Protein AF-A0AAW1QRD1-F1 (afdb_monomer_lite)

Radius of gyration: 18.38 Å; chains: 1; bounding box: 58×39×43 Å

Sequence (151 aa):
MQTHKLQNWQTNGAIRAVATPVSKDLDMLGSCQTLPDDYDTAEPDVSEAPPYVVVSTPYTGESVARGVAARIDIKRGSLVEKAHCLLVPQQQYEQHARHTVFEHYLFHGKDGQMLLALGVGSLFNHSRQPNLDYRIDHSGLIIRRHRSHDA

Foldseek 3Di:
DDDDPPDDPPDDFAFAAAADADDDDDPDDDDDDDDDDPPPPPPPPPVDDAQKDKDFDDDPPDGTAIAIHGNDFAAFFDWRDKFAWDKADQVNCVVPVCVDPCVLQWDDDPPNIIIHTPDCSSRTGTDPDHQWDWDADNVRNMIIIGGHHGD

InterPro domains:
  IPR001214 SET domain [PF00856] (66-138)
  IPR046341 SET domain superfamily [G3DSA:2.170.270.10] (54-147)
  IPR046341 SET domain superfamily [SSF82199] (63-143)

Secondary structure (DSSP, 8-state):
----------S---B-----PPPP-----PPPPPPPTTS-------SS--SEEEEEEEETTEEEEEEEEESS---TT-EEEEEEEEEE-HHHHHHTGGGSGGGGTEEE-STT-EEEE-GGGG-PPB-SS-SEEEEEETTTTEEEEEE-S--

Organism: NCBI:txid41462

pLDDT: mean 73.24, std 24.93, range [28.22, 97.0]

Structure (mmCIF, N/CA/C/O backbone):
data_AF-A0AAW1QRD1-F1
#
_entry.id   AF-A0AAW1QRD1-F1
#
loop_
_atom_site.group_PDB
_atom_site.id
_atom_site.type_symbol
_atom_site.label_atom_id
_atom_site.label_alt_id
_atom_site.label_comp_id
_atom_site.label_asym_id
_atom_site.label_entity_id
_atom_site.label_seq_id
_atom_site.pdbx_PDB_ins_code
_atom_site.Cartn_x
_atom_site.Cartn_y
_atom_site.Cartn_z
_atom_site.occupancy
_atom_site.B_iso_or_equiv
_atom_site.auth_seq_id
_atom_site.auth_comp_id
_atom_site.auth_asym_id
_atom_site.auth_atom_id
_atom_site.pdbx_PDB_model_num
ATOM 1 N N . MET A 1 1 ? -32.113 23.458 2.304 1.00 35.16 1 MET A N 1
ATOM 2 C CA . MET A 1 1 ? -31.459 22.161 2.584 1.00 35.16 1 MET A CA 1
ATOM 3 C C . MET A 1 1 ? -30.892 21.634 1.276 1.00 35.16 1 MET A C 1
ATOM 5 O O . MET A 1 1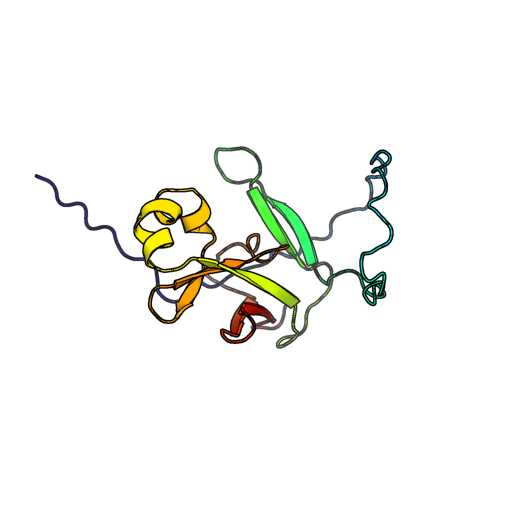 ? -31.649 21.123 0.465 1.00 35.16 1 MET A O 1
ATOM 9 N N . GLN A 1 2 ? -29.605 21.865 1.009 1.00 28.22 2 GLN A N 1
ATOM 10 C CA . GLN A 1 2 ? -28.943 21.349 -0.192 1.00 28.22 2 GLN A CA 1
ATOM 11 C C . GLN A 1 2 ? -28.273 20.019 0.156 1.00 28.22 2 GLN A C 1
ATOM 13 O O . GLN A 1 2 ? -27.357 19.962 0.971 1.00 28.22 2 GLN A O 1
ATOM 18 N N . THR A 1 3 ? -28.776 18.939 -0.431 1.00 33.03 3 THR A N 1
ATOM 19 C CA . THR A 1 3 ? -28.166 17.612 -0.372 1.00 33.03 3 THR A CA 1
ATOM 20 C C . THR A 1 3 ? -26.989 17.573 -1.342 1.00 33.03 3 THR A C 1
ATOM 22 O O . THR A 1 3 ? -27.188 17.469 -2.555 1.00 33.03 3 THR A O 1
ATOM 25 N N . HIS A 1 4 ? -25.764 17.652 -0.828 1.00 29.27 4 HIS A N 1
ATOM 26 C CA . HIS A 1 4 ? -24.579 17.351 -1.623 1.00 29.27 4 HIS A CA 1
ATOM 27 C C . HIS A 1 4 ? -24.465 15.833 -1.784 1.00 29.27 4 HIS A C 1
ATOM 29 O O . HIS A 1 4 ? -24.167 15.108 -0.837 1.00 29.27 4 HIS A O 1
ATOM 35 N N . LYS A 1 5 ? -24.739 15.349 -3.001 1.00 28.78 5 LYS A N 1
ATOM 36 C CA . LYS A 1 5 ? -24.400 13.989 -3.428 1.00 28.78 5 LYS A CA 1
ATOM 37 C C . LYS A 1 5 ? -22.876 13.850 -3.399 1.00 28.78 5 LYS A C 1
ATOM 39 O O . LYS A 1 5 ? -22.198 14.392 -4.267 1.00 28.78 5 LYS A O 1
ATOM 44 N N . LEU A 1 6 ? -22.350 13.128 -2.412 1.00 30.16 6 LEU A N 1
ATOM 45 C CA . LEU A 1 6 ? -20.982 12.624 -2.448 1.00 30.16 6 LEU A CA 1
ATOM 46 C C . LEU A 1 6 ? -20.937 11.510 -3.493 1.00 30.16 6 LEU A C 1
ATOM 48 O O . LEU A 1 6 ? -21.597 10.478 -3.376 1.00 30.16 6 LEU A O 1
ATOM 52 N N . GLN A 1 7 ? -20.228 11.782 -4.578 1.00 29.91 7 GLN A N 1
ATOM 53 C CA . GLN A 1 7 ? -20.057 10.861 -5.685 1.00 29.91 7 GLN A CA 1
ATOM 54 C C . GLN A 1 7 ? -19.005 9.827 -5.267 1.00 29.91 7 GLN A C 1
ATOM 56 O O . GLN A 1 7 ? -17.816 10.124 -5.227 1.00 29.91 7 GLN A O 1
ATOM 61 N N . ASN A 1 8 ? -19.459 8.626 -4.904 1.00 31.25 8 ASN A N 1
ATOM 62 C CA . ASN A 1 8 ? -18.612 7.476 -4.584 1.00 31.25 8 ASN A CA 1
ATOM 63 C C . ASN A 1 8 ? -17.656 7.178 -5.754 1.00 31.25 8 ASN A C 1
ATOM 65 O O . ASN A 1 8 ? -18.105 6.825 -6.842 1.00 31.25 8 ASN A O 1
ATOM 69 N N . TRP A 1 9 ? -16.345 7.312 -5.533 1.00 30.69 9 TRP A N 1
ATOM 70 C CA . TRP A 1 9 ? -15.288 7.014 -6.518 1.00 30.69 9 TRP A CA 1
ATOM 71 C C . TRP A 1 9 ? -14.588 5.665 -6.275 1.00 30.69 9 TRP A C 1
ATOM 73 O O . TRP A 1 9 ? -13.524 5.392 -6.826 1.00 30.69 9 TRP A O 1
ATOM 83 N N . GLN A 1 10 ? -15.181 4.781 -5.475 1.00 39.44 10 GLN A N 1
ATOM 84 C CA . GLN A 1 10 ? -14.627 3.456 -5.197 1.00 39.44 10 GLN A CA 1
ATOM 85 C C . GLN A 1 10 ? -15.096 2.421 -6.225 1.00 39.44 10 GLN A C 1
ATOM 87 O O . GLN A 1 10 ? -15.871 1.524 -5.917 1.00 39.44 10 GLN A O 1
ATOM 92 N N . THR A 1 11 ? -14.591 2.525 -7.452 1.00 38.81 11 THR A N 1
ATOM 93 C CA . THR A 1 11 ? -14.526 1.382 -8.373 1.00 38.81 11 THR A CA 1
ATOM 94 C C . THR A 1 11 ? -13.205 1.441 -9.136 1.00 38.81 11 THR A C 1
ATOM 96 O O . THR A 1 11 ? -12.979 2.368 -9.908 1.00 38.81 11 THR A O 1
ATOM 99 N N . ASN A 1 12 ? -12.345 0.443 -8.906 1.00 41.91 12 ASN A N 1
ATOM 100 C CA . ASN A 1 12 ? -11.093 0.166 -9.626 1.00 41.91 12 ASN A CA 1
ATOM 101 C C . ASN A 1 12 ? -10.041 1.295 -9.602 1.00 41.91 12 ASN A C 1
ATOM 103 O O . ASN A 1 12 ? -9.678 1.872 -10.625 1.00 41.91 12 ASN A O 1
ATOM 107 N N . GLY A 1 13 ? -9.506 1.577 -8.410 1.00 33.38 13 GLY A N 1
ATOM 108 C CA . GLY A 1 13 ? -8.405 2.521 -8.195 1.00 33.38 13 GLY A CA 1
ATOM 109 C C . GLY A 1 13 ? -7.052 1.981 -8.664 1.00 33.38 13 GLY A C 1
ATOM 110 O O . GLY A 1 13 ? -6.258 1.477 -7.877 1.00 33.38 13 GLY A O 1
ATOM 111 N N . ALA A 1 14 ? -6.807 2.109 -9.957 1.00 39.47 14 ALA A N 1
ATOM 112 C CA . ALA A 1 14 ? -5.519 2.023 -10.622 1.00 39.47 14 ALA A CA 1
ATOM 113 C C . ALA A 1 14 ? -4.381 2.823 -9.913 1.00 39.47 14 ALA A C 1
ATOM 115 O O . ALA A 1 14 ? -4.576 3.969 -9.510 1.00 39.47 14 ALA A O 1
ATOM 116 N N . ILE A 1 15 ? -3.180 2.237 -9.768 1.00 43.31 15 ILE A N 1
ATOM 117 C CA . ILE A 1 15 ? -1.974 2.801 -9.124 1.00 43.31 15 ILE A CA 1
ATOM 118 C C . ILE A 1 15 ? -0.819 2.974 -10.140 1.00 43.31 15 ILE A C 1
ATOM 120 O O . ILE A 1 15 ? -0.550 2.062 -10.926 1.00 43.31 15 ILE A O 1
ATOM 124 N N . ARG A 1 16 ? -0.094 4.109 -10.116 1.00 33.28 16 ARG A N 1
ATOM 125 C CA . ARG A 1 16 ? 1.081 4.382 -10.980 1.00 33.28 16 ARG A CA 1
ATOM 126 C C . ARG A 1 16 ? 2.331 4.709 -10.160 1.00 33.28 16 ARG A C 1
ATOM 128 O O . ARG A 1 16 ? 2.320 5.638 -9.361 1.00 33.28 16 ARG A O 1
ATOM 135 N N . ALA A 1 17 ? 3.429 4.012 -10.444 1.00 37.94 17 ALA A N 1
ATOM 136 C CA . ALA A 1 17 ? 4.787 4.399 -10.051 1.00 37.94 17 ALA A CA 1
ATOM 137 C C . ALA A 1 17 ? 5.483 5.117 -11.227 1.00 37.94 17 ALA A C 1
ATOM 139 O O . ALA A 1 17 ? 5.443 4.620 -12.354 1.00 37.94 17 ALA A O 1
ATOM 140 N N . VAL A 1 18 ? 6.092 6.286 -11.009 1.00 37.28 18 VAL A N 1
ATOM 141 C CA . VAL A 1 18 ? 6.812 7.049 -12.054 1.00 37.28 18 VAL A CA 1
ATOM 142 C C . VAL A 1 18 ? 8.300 6.736 -11.941 1.00 37.28 18 VAL A C 1
ATOM 144 O O . VAL A 1 18 ? 8.884 7.015 -10.908 1.00 37.28 18 VAL A O 1
ATOM 147 N N . ALA A 1 19 ? 8.915 6.145 -12.966 1.00 30.08 19 ALA A N 1
ATOM 148 C CA . ALA A 1 19 ? 10.350 5.860 -12.977 1.00 30.08 19 ALA A CA 1
ATOM 149 C C . ALA A 1 19 ? 11.136 7.113 -13.395 1.00 30.08 19 ALA A C 1
ATOM 151 O O . ALA A 1 19 ? 11.013 7.570 -14.529 1.00 30.08 19 ALA A O 1
ATOM 152 N N . THR A 1 20 ? 11.940 7.667 -12.491 1.00 33.25 20 THR A N 1
ATOM 153 C CA . THR A 1 20 ? 12.993 8.637 -12.825 1.00 33.25 20 THR A CA 1
ATOM 154 C C . THR A 1 20 ? 14.254 8.279 -12.039 1.00 33.25 20 THR A C 1
ATOM 156 O O . THR A 1 20 ? 14.142 8.024 -10.837 1.00 33.25 20 THR A O 1
ATOM 159 N N . PRO A 1 21 ? 15.442 8.256 -12.667 1.00 32.62 21 PRO A N 1
ATOM 160 C CA . PRO A 1 21 ? 16.686 7.933 -11.979 1.00 32.62 21 PRO A CA 1
ATOM 161 C C . PRO A 1 21 ? 17.069 9.071 -11.025 1.00 32.62 21 PRO A C 1
ATOM 163 O O . PRO A 1 21 ? 17.158 10.226 -11.434 1.00 32.62 21 PRO A O 1
ATOM 166 N N . VAL A 1 22 ? 17.289 8.749 -9.750 1.00 37.56 22 VAL A N 1
ATOM 167 C CA . VAL A 1 22 ? 17.785 9.703 -8.747 1.00 37.56 22 VAL A CA 1
ATOM 168 C C . VAL A 1 22 ? 19.305 9.560 -8.654 1.00 37.56 22 VAL A C 1
ATOM 170 O O . VAL A 1 22 ? 19.817 8.459 -8.436 1.00 37.56 22 VAL A O 1
ATOM 173 N N . SER A 1 23 ? 20.019 10.667 -8.871 1.00 33.00 23 SER A N 1
ATOM 174 C CA . SER A 1 23 ? 21.476 10.779 -8.762 1.00 33.00 23 SER A CA 1
ATOM 175 C C . SER A 1 23 ? 21.946 10.558 -7.323 1.00 33.00 23 SER A C 1
ATOM 177 O O . SER A 1 23 ? 21.310 11.017 -6.377 1.00 33.00 23 SER A O 1
ATOM 179 N N . LYS A 1 24 ? 23.066 9.843 -7.183 1.00 38.16 24 LYS A N 1
ATOM 180 C CA . LYS A 1 24 ? 23.746 9.548 -5.918 1.00 38.16 24 LYS A CA 1
ATOM 181 C C . LYS A 1 24 ? 24.283 10.839 -5.311 1.00 38.16 24 LYS A C 1
ATOM 183 O O . LYS A 1 24 ? 25.032 11.501 -6.006 1.00 38.16 24 LYS A O 1
ATOM 188 N N . ASP A 1 25 ? 23.886 11.140 -4.079 1.00 39.38 25 ASP A N 1
ATOM 189 C CA . ASP A 1 25 ? 24.667 11.834 -3.044 1.00 39.38 25 ASP A CA 1
ATOM 190 C C . ASP A 1 25 ? 23.766 11.965 -1.809 1.00 39.38 25 ASP A C 1
ATOM 192 O O . ASP A 1 25 ? 22.753 12.652 -1.897 1.00 39.38 25 ASP A O 1
ATOM 196 N N . LEU A 1 26 ? 24.079 11.268 -0.705 1.00 40.66 26 LEU A N 1
ATOM 197 C CA . LEU A 1 26 ? 23.594 11.541 0.664 1.00 40.66 26 LEU A CA 1
ATOM 198 C C . LEU A 1 26 ? 24.219 10.530 1.651 1.00 40.66 26 LEU A C 1
ATOM 200 O O . LEU A 1 26 ? 23.583 9.562 2.061 1.00 40.66 26 LEU A O 1
ATOM 204 N N . ASP A 1 27 ? 25.467 10.779 2.048 1.00 38.12 27 ASP A N 1
ATOM 205 C CA . ASP A 1 27 ? 26.022 10.265 3.305 1.00 38.12 27 ASP A CA 1
ATOM 206 C C . ASP A 1 27 ? 25.753 11.317 4.381 1.00 38.12 27 ASP A C 1
ATOM 208 O O . ASP A 1 27 ? 26.281 12.415 4.261 1.00 38.12 27 ASP A O 1
ATOM 212 N N . MET A 1 28 ? 24.915 11.016 5.379 1.00 41.59 28 MET A N 1
ATOM 213 C CA . MET A 1 28 ? 24.910 11.630 6.723 1.00 41.59 28 MET A CA 1
ATOM 214 C C . MET A 1 28 ? 23.715 11.087 7.533 1.00 41.59 28 MET A C 1
ATOM 216 O O . MET A 1 28 ? 22.657 11.715 7.582 1.00 41.59 28 MET A O 1
ATOM 220 N N . LEU A 1 29 ? 23.865 9.946 8.214 1.00 38.41 29 LEU A N 1
ATOM 221 C CA . LEU A 1 29 ? 22.970 9.565 9.316 1.00 38.41 29 LEU A CA 1
ATOM 222 C C . LEU A 1 29 ? 23.788 9.056 10.508 1.00 38.41 29 LEU A C 1
ATOM 224 O O . LEU A 1 29 ? 24.616 8.159 10.379 1.00 38.41 29 LEU A O 1
ATOM 228 N N . GLY A 1 30 ? 23.565 9.702 11.655 1.00 34.03 30 GLY A N 1
ATOM 229 C CA . GLY A 1 30 ? 24.2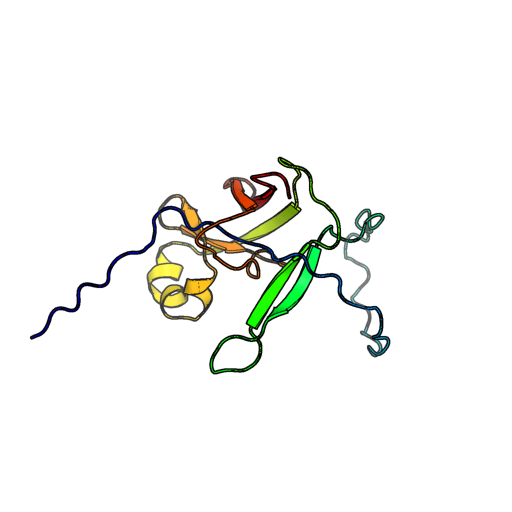07 9.426 12.935 1.00 34.03 30 GLY A CA 1
ATOM 230 C C . GLY A 1 30 ? 23.788 8.094 13.559 1.00 34.03 30 GLY A C 1
ATOM 231 O O . GLY A 1 30 ? 22.784 7.487 13.192 1.00 34.03 30 GLY A O 1
ATOM 232 N N . SER A 1 31 ? 24.600 7.652 14.518 1.00 41.28 31 SER A N 1
ATOM 233 C CA . SER A 1 31 ? 24.556 6.342 15.167 1.00 41.28 31 SER A CA 1
ATOM 234 C C . SER A 1 31 ? 23.217 6.045 15.854 1.00 41.28 31 SER A C 1
ATOM 236 O O . SER A 1 31 ? 22.850 6.711 16.824 1.00 41.28 31 SER A O 1
ATOM 238 N N . CYS A 1 32 ? 22.525 5.008 15.381 1.00 32.09 32 CYS A N 1
ATOM 239 C CA . CYS A 1 32 ? 21.359 4.414 16.030 1.00 32.09 32 CYS A CA 1
ATOM 240 C C . CYS A 1 32 ? 21.815 3.433 17.128 1.00 32.09 32 CYS A C 1
ATOM 242 O O . CYS A 1 32 ? 22.732 2.643 16.910 1.00 32.09 32 CYS A O 1
ATOM 244 N N . GLN A 1 33 ? 21.212 3.514 18.315 1.00 41.94 33 GLN A N 1
ATOM 245 C CA . GLN A 1 33 ? 21.507 2.636 19.453 1.00 41.94 33 GLN A CA 1
ATOM 246 C C . GLN A 1 33 ? 20.969 1.215 19.211 1.00 41.94 33 GLN A C 1
ATOM 248 O O . GLN A 1 33 ? 19.891 1.040 18.646 1.00 41.94 33 GLN A O 1
ATOM 253 N N . THR A 1 34 ? 21.728 0.209 19.647 1.00 41.22 34 THR A N 1
ATOM 254 C CA . THR A 1 34 ? 21.472 -1.222 19.423 1.00 41.22 34 THR A CA 1
ATOM 255 C C . THR A 1 34 ? 20.329 -1.754 20.295 1.00 41.22 34 THR A C 1
ATOM 257 O O . THR A 1 34 ? 20.298 -1.509 21.501 1.00 41.22 34 THR A O 1
ATOM 260 N N . LEU A 1 35 ? 19.399 -2.487 19.678 1.00 46.16 35 LEU A N 1
ATOM 261 C CA . LEU A 1 35 ? 18.293 -3.194 20.336 1.00 46.16 35 LEU A CA 1
ATOM 262 C C . LEU A 1 35 ? 18.789 -4.540 20.943 1.00 46.16 35 LEU A C 1
ATOM 264 O O . LEU A 1 35 ? 19.798 -5.052 20.466 1.00 46.16 35 LEU A O 1
ATOM 268 N N . PRO A 1 36 ? 18.132 -5.101 21.983 1.00 41.38 36 PRO A N 1
ATOM 269 C CA . PRO A 1 36 ? 18.580 -6.302 22.718 1.00 41.38 36 PRO A CA 1
ATOM 270 C C . PRO A 1 36 ? 18.640 -7.612 21.901 1.00 41.38 36 PRO A C 1
ATOM 272 O O . PRO A 1 36 ? 17.843 -7.833 21.007 1.00 41.38 36 PRO A O 1
ATOM 275 N N . ASP A 1 37 ? 19.543 -8.524 22.261 1.00 48.12 37 ASP A N 1
ATOM 276 C CA . ASP A 1 37 ? 19.997 -9.675 21.449 1.00 48.12 37 ASP A CA 1
ATOM 277 C C . ASP A 1 37 ? 18.991 -10.832 21.199 1.00 48.12 37 ASP A C 1
ATOM 279 O O . ASP A 1 37 ? 19.375 -11.864 20.654 1.00 48.12 37 ASP A O 1
ATOM 283 N N . ASP A 1 38 ? 17.710 -10.689 21.560 1.00 44.06 38 ASP A N 1
ATOM 284 C CA . ASP A 1 38 ? 16.707 -11.777 21.514 1.00 44.06 38 ASP A CA 1
ATOM 285 C C . ASP A 1 38 ? 15.780 -11.742 20.279 1.00 44.06 38 ASP A C 1
ATOM 287 O O . ASP A 1 38 ? 14.804 -12.493 20.191 1.00 44.06 38 ASP A O 1
ATOM 291 N N . TYR A 1 39 ? 16.055 -10.874 19.303 1.00 43.34 39 TYR A N 1
ATOM 292 C CA . TYR A 1 39 ? 15.385 -10.932 18.003 1.00 43.34 39 TYR A CA 1
ATOM 293 C C . TYR A 1 39 ? 16.063 -11.994 17.142 1.00 43.34 39 TYR A C 1
ATOM 295 O O . TYR A 1 39 ? 17.285 -12.034 17.073 1.00 43.34 39 TYR A O 1
ATOM 303 N N . ASP A 1 40 ? 15.275 -12.831 16.468 1.00 44.22 40 ASP A N 1
ATOM 304 C CA . ASP A 1 40 ? 15.760 -13.734 15.423 1.00 44.22 40 ASP A CA 1
ATOM 305 C C . ASP A 1 40 ? 16.587 -12.929 14.403 1.00 44.22 40 ASP A C 1
ATOM 307 O O . ASP A 1 40 ? 16.045 -12.171 13.598 1.00 44.22 40 ASP A O 1
ATOM 311 N N . THR A 1 41 ? 17.915 -13.040 14.499 1.00 46.75 41 THR A N 1
ATOM 312 C CA . THR A 1 41 ? 18.909 -12.350 13.666 1.00 46.75 41 THR A CA 1
ATOM 313 C C . THR A 1 41 ? 19.126 -13.070 12.344 1.00 46.75 41 THR A C 1
ATOM 315 O O . THR A 1 41 ? 20.192 -12.947 11.739 1.00 46.75 41 THR A O 1
ATOM 318 N N . ALA A 1 42 ? 18.133 -13.827 11.868 1.00 46.56 42 ALA A N 1
ATOM 319 C CA . ALA A 1 42 ? 18.072 -14.196 10.468 1.00 46.56 42 ALA A CA 1
ATOM 320 C C . ALA A 1 42 ? 18.051 -12.900 9.645 1.00 46.56 42 ALA A C 1
ATOM 322 O O . ALA A 1 42 ? 16.996 -12.320 9.383 1.00 46.56 42 ALA A O 1
ATOM 323 N N . GLU A 1 43 ? 19.250 -12.432 9.289 1.00 47.25 43 GLU A N 1
ATOM 324 C CA . GLU A 1 43 ? 19.480 -11.382 8.315 1.00 47.25 43 GLU A CA 1
ATOM 325 C C . GLU A 1 43 ? 18.581 -11.733 7.129 1.00 47.25 43 GLU A C 1
ATOM 327 O O . GLU A 1 43 ? 18.721 -12.832 6.569 1.00 47.25 43 GLU A O 1
ATOM 332 N N . PRO A 1 44 ? 17.596 -10.885 6.776 1.00 49.72 44 PRO A N 1
ATOM 333 C CA . PRO A 1 44 ? 16.847 -11.125 5.557 1.00 49.72 44 PRO A CA 1
ATOM 334 C C . PRO A 1 44 ? 17.876 -11.262 4.435 1.00 49.72 44 PRO A C 1
ATOM 336 O O . PRO A 1 44 ? 18.905 -10.604 4.473 1.00 49.72 44 PRO A O 1
ATOM 339 N N . ASP A 1 45 ? 17.649 -12.131 3.459 1.00 47.28 45 ASP A N 1
ATOM 340 C CA . ASP A 1 45 ? 18.518 -12.244 2.286 1.00 47.28 45 ASP A CA 1
ATOM 341 C C . ASP A 1 45 ? 18.573 -10.877 1.562 1.00 47.28 45 ASP A C 1
ATOM 343 O O . ASP A 1 45 ? 17.716 -10.554 0.739 1.00 47.28 45 ASP A O 1
ATOM 347 N N . VAL A 1 46 ? 19.513 -10.005 1.960 1.00 49.16 46 VAL A N 1
ATOM 348 C CA . VAL A 1 46 ? 19.585 -8.581 1.573 1.00 49.16 46 VAL A CA 1
ATOM 349 C C . VAL A 1 46 ? 20.266 -8.391 0.213 1.00 49.16 46 VAL A C 1
ATOM 351 O O . VAL A 1 46 ? 20.702 -7.286 -0.114 1.00 49.16 46 VAL A O 1
ATOM 354 N N . SER A 1 47 ? 20.417 -9.450 -0.587 1.00 52.12 47 SER A N 1
ATOM 355 C CA . SER A 1 47 ? 21.318 -9.418 -1.743 1.00 52.12 47 SER A CA 1
ATOM 356 C C . SER A 1 47 ? 20.875 -8.464 -2.858 1.00 52.12 47 SER A C 1
ATOM 358 O O . SER A 1 47 ? 21.712 -8.055 -3.664 1.00 52.12 47 SER A O 1
ATOM 360 N N . GLU A 1 48 ? 19.603 -8.074 -2.935 1.00 67.31 48 GLU A N 1
ATOM 361 C CA . GLU A 1 48 ? 19.134 -7.155 -3.971 1.00 67.31 48 GLU A CA 1
ATOM 362 C C . GLU A 1 48 ? 18.288 -6.035 -3.368 1.00 67.31 48 GLU A C 1
ATOM 364 O O . GLU A 1 48 ? 17.218 -6.248 -2.799 1.00 67.31 48 GLU A O 1
ATOM 369 N N . ALA A 1 49 ? 18.780 -4.802 -3.501 1.00 74.25 49 ALA A N 1
ATOM 370 C CA . ALA A 1 49 ? 18.005 -3.623 -3.152 1.00 74.25 49 ALA A CA 1
ATOM 371 C C . ALA A 1 49 ? 16.673 -3.630 -3.932 1.00 74.25 49 ALA A C 1
ATOM 373 O O . ALA A 1 49 ? 16.662 -4.024 -5.103 1.00 74.25 49 ALA A O 1
ATOM 374 N N . PRO A 1 50 ? 15.562 -3.157 -3.338 1.00 84.38 50 PRO A N 1
ATOM 375 C CA . PRO A 1 50 ? 14.253 -3.242 -3.972 1.00 84.38 50 PRO A CA 1
ATOM 376 C C . PRO A 1 50 ? 14.258 -2.569 -5.355 1.00 84.38 50 PRO A C 1
ATOM 378 O O . PRO A 1 50 ? 14.970 -1.572 -5.558 1.00 84.38 50 PRO A O 1
ATOM 381 N N . PRO A 1 51 ? 13.426 -3.046 -6.305 1.00 88.38 51 PRO A N 1
ATOM 382 C CA . PRO A 1 51 ? 13.384 -2.532 -7.677 1.00 88.38 51 PRO A CA 1
ATOM 383 C C . PRO A 1 51 ? 12.787 -1.117 -7.767 1.00 88.38 51 PRO A C 1
ATOM 385 O O . PRO A 1 51 ? 12.537 -0.602 -8.858 1.00 88.38 51 PRO A O 1
ATOM 388 N N . TYR A 1 52 ? 12.541 -0.475 -6.626 1.00 91.25 52 TYR A N 1
ATOM 389 C CA . TYR A 1 52 ? 11.935 0.833 -6.493 1.00 91.25 52 TYR A CA 1
ATOM 390 C C . TYR A 1 52 ? 12.654 1.689 -5.439 1.00 91.25 52 TYR A C 1
ATOM 392 O O . TYR A 1 52 ? 13.437 1.204 -4.625 1.00 91.25 52 TYR A O 1
ATOM 400 N N . VAL A 1 53 ? 12.377 2.989 -5.461 1.00 92.88 53 VAL A N 1
ATOM 401 C CA . VAL A 1 53 ? 12.834 3.990 -4.494 1.00 92.88 53 VAL A CA 1
ATOM 402 C C . VAL A 1 53 ? 11.653 4.868 -4.090 1.00 92.88 53 VAL A C 1
ATOM 404 O O . VAL A 1 53 ? 10.759 5.130 -4.899 1.00 92.88 53 VAL A O 1
ATOM 407 N N . VAL A 1 54 ? 11.630 5.313 -2.835 1.00 90.75 54 VAL A N 1
ATOM 408 C CA . VAL A 1 54 ? 10.654 6.303 -2.370 1.00 90.75 54 VAL A CA 1
ATOM 409 C C . VAL A 1 54 ? 11.142 7.687 -2.777 1.00 90.75 54 VAL A C 1
ATOM 411 O O . VAL A 1 54 ? 12.265 8.073 -2.463 1.00 90.75 54 VAL A O 1
ATOM 414 N N . VAL A 1 55 ? 10.295 8.427 -3.481 1.00 89.19 55 VAL A N 1
ATOM 415 C CA . VAL A 1 55 ? 10.595 9.764 -3.989 1.00 89.19 55 VAL A CA 1
ATOM 416 C C . VAL A 1 55 ? 9.666 10.799 -3.384 1.00 89.19 55 VAL A C 1
ATOM 418 O O . VAL A 1 55 ? 8.516 10.529 -3.043 1.00 89.19 55 VAL A O 1
ATOM 421 N N . SER A 1 56 ? 10.184 12.010 -3.302 1.00 86.00 56 SER A N 1
ATOM 422 C CA . SER A 1 56 ? 9.455 13.218 -2.960 1.00 86.00 56 SER A CA 1
ATOM 423 C C . SER A 1 56 ? 8.891 13.838 -4.240 1.00 86.00 56 SER A C 1
ATOM 425 O O . SER A 1 56 ? 9.649 14.223 -5.127 1.00 86.00 56 SER A O 1
ATOM 427 N N . THR A 1 57 ? 7.570 13.917 -4.369 1.00 70.00 57 THR A N 1
ATOM 428 C CA . THR A 1 57 ? 6.874 14.491 -5.526 1.00 70.00 57 THR A CA 1
ATOM 429 C C . THR A 1 57 ? 6.265 15.847 -5.162 1.00 70.00 57 THR A C 1
ATOM 431 O O . THR A 1 57 ? 5.513 15.918 -4.186 1.00 70.00 57 THR A O 1
ATOM 434 N N . PRO A 1 58 ? 6.519 16.926 -5.921 1.00 64.94 58 PRO A N 1
ATOM 435 C CA . PRO A 1 58 ? 5.838 18.195 -5.694 1.00 64.94 58 PRO A CA 1
ATOM 436 C C . PRO A 1 58 ? 4.337 18.026 -5.966 1.00 64.94 58 PRO A C 1
ATOM 438 O O . PRO A 1 58 ? 3.939 17.623 -7.059 1.00 64.94 58 PRO A O 1
ATOM 441 N N . TYR A 1 59 ? 3.505 18.309 -4.963 1.00 59.62 59 TYR A N 1
ATOM 442 C CA . TYR A 1 59 ? 2.051 18.342 -5.097 1.00 59.62 59 TYR A CA 1
ATOM 443 C C . TYR A 1 59 ? 1.603 19.803 -5.132 1.00 59.62 59 TYR A C 1
ATOM 445 O O . TYR A 1 59 ? 2.157 20.645 -4.427 1.00 59.62 59 TYR A O 1
ATOM 453 N N . THR A 1 60 ? 0.647 20.138 -5.994 1.00 52.97 60 THR A N 1
ATOM 454 C CA . THR A 1 60 ? 0.217 21.526 -6.196 1.00 52.97 60 THR A CA 1
ATOM 455 C C . THR A 1 60 ? -0.411 22.085 -4.915 1.00 52.97 60 THR A C 1
ATOM 457 O O . THR A 1 60 ? -1.550 21.745 -4.606 1.00 52.97 60 THR A O 1
ATOM 460 N N . GLY A 1 61 ? 0.318 22.945 -4.194 1.00 59.50 61 GLY A N 1
ATOM 461 C CA . GLY A 1 61 ? -0.213 23.779 -3.107 1.00 59.50 61 GLY A CA 1
ATOM 462 C C . GLY A 1 61 ? 0.345 23.549 -1.695 1.00 59.50 61 GLY A C 1
ATOM 463 O O . GLY A 1 61 ? 0.189 24.447 -0.879 1.00 59.50 61 GLY A O 1
ATOM 464 N N . GLU A 1 62 ? 1.034 22.440 -1.398 1.00 54.31 62 GLU A N 1
ATOM 465 C CA . GLU A 1 62 ? 1.675 22.185 -0.088 1.00 54.31 62 GLU A CA 1
ATOM 466 C C . GLU A 1 62 ? 2.974 21.363 -0.217 1.00 54.31 62 GLU A C 1
ATOM 468 O O . GLU A 1 62 ? 3.304 20.842 -1.286 1.00 54.31 62 GLU A O 1
ATOM 473 N N . SER A 1 63 ? 3.729 21.277 0.887 1.00 61.50 63 SER A N 1
ATOM 474 C CA . SER A 1 63 ? 4.995 20.553 1.033 1.00 61.50 63 SER A CA 1
ATOM 475 C C . SER A 1 63 ? 4.915 19.122 0.496 1.00 61.50 63 SER A C 1
ATOM 477 O O . SER A 1 63 ? 4.207 18.295 1.052 1.00 61.50 63 SER A O 1
ATOM 479 N N . VAL A 1 64 ? 5.673 18.856 -0.569 1.00 66.00 64 VAL A N 1
ATOM 480 C CA . VAL A 1 64 ? 6.242 17.559 -0.974 1.00 66.00 64 VAL A CA 1
ATOM 481 C C . VAL A 1 64 ? 5.431 16.312 -0.562 1.00 66.00 64 VAL A C 1
ATOM 483 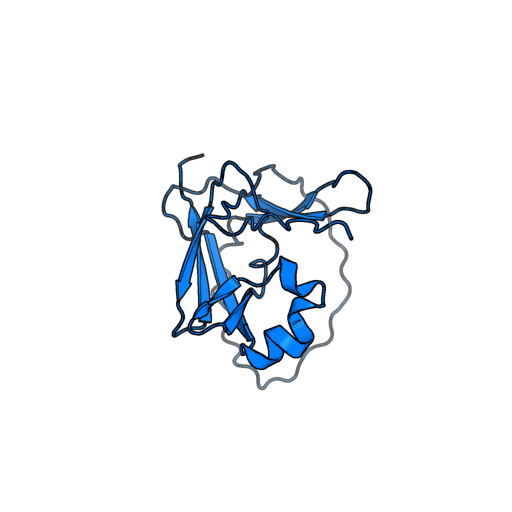O O . VAL A 1 64 ? 5.556 15.800 0.550 1.00 66.00 64 VAL A O 1
ATOM 486 N N . ALA A 1 65 ? 4.658 15.753 -1.496 1.00 76.94 65 ALA A N 1
ATOM 487 C CA . ALA A 1 65 ? 4.059 14.428 -1.341 1.00 76.94 65 ALA A CA 1
ATOM 488 C C . ALA A 1 65 ? 5.117 13.324 -1.511 1.00 76.94 65 ALA A C 1
ATOM 490 O O . ALA A 1 65 ? 6.198 13.559 -2.045 1.00 76.94 65 ALA A O 1
ATOM 491 N N . ARG A 1 66 ? 4.812 12.102 -1.073 1.00 86.88 66 ARG A N 1
ATOM 492 C CA . ARG A 1 66 ? 5.680 10.933 -1.279 1.00 86.88 66 ARG A CA 1
ATOM 493 C C . ARG A 1 66 ? 5.107 10.045 -2.376 1.00 86.88 66 ARG A C 1
ATOM 495 O O . ARG A 1 66 ? 3.900 10.007 -2.588 1.00 86.88 66 ARG A O 1
ATOM 502 N N . GLY A 1 67 ? 5.980 9.340 -3.075 1.00 89.50 67 GLY A N 1
ATOM 503 C CA . GLY A 1 67 ? 5.619 8.389 -4.113 1.00 89.50 67 GLY A CA 1
ATOM 504 C C . GLY A 1 67 ? 6.659 7.288 -4.233 1.00 89.50 67 GLY A C 1
ATOM 505 O O . GLY A 1 67 ? 7.712 7.337 -3.602 1.00 89.50 67 GLY A O 1
ATOM 506 N N . VAL A 1 68 ? 6.370 6.298 -5.068 1.00 91.88 68 VAL A N 1
ATOM 507 C CA . VAL A 1 68 ? 7.298 5.207 -5.375 1.00 91.88 68 VAL A CA 1
ATOM 508 C C . VAL A 1 68 ? 7.671 5.274 -6.852 1.00 91.88 68 VAL A C 1
ATOM 510 O O . VAL A 1 68 ? 6.800 5.404 -7.717 1.00 91.88 68 VAL A O 1
ATOM 513 N N . ALA A 1 69 ? 8.969 5.192 -7.130 1.00 90.50 69 ALA A N 1
ATOM 514 C CA . ALA A 1 69 ? 9.556 5.222 -8.462 1.00 90.50 69 ALA A CA 1
ATOM 515 C C . ALA A 1 69 ? 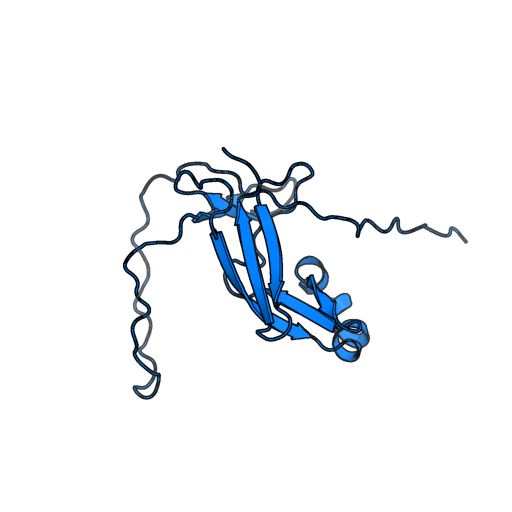10.327 3.931 -8.731 1.00 90.50 69 ALA A C 1
ATOM 517 O O . ALA A 1 69 ? 11.024 3.448 -7.845 1.00 90.50 69 ALA A O 1
ATOM 518 N N . ALA A 1 70 ? 10.234 3.367 -9.937 1.00 91.62 70 ALA A N 1
ATOM 519 C CA . ALA A 1 70 ? 11.062 2.216 -10.297 1.00 91.62 70 ALA A CA 1
ATOM 520 C C . ALA A 1 70 ? 12.526 2.652 -10.488 1.00 91.62 70 ALA A C 1
ATOM 522 O O . ALA A 1 70 ? 12.789 3.715 -11.053 1.00 91.62 70 ALA A O 1
ATOM 523 N N . ARG A 1 71 ? 13.466 1.832 -10.009 1.00 90.62 71 ARG A N 1
ATOM 524 C CA . ARG A 1 71 ? 14.918 2.034 -10.175 1.00 90.62 71 ARG A CA 1
ATOM 525 C C . ARG A 1 71 ? 15.482 1.293 -11.381 1.00 90.62 71 ARG A C 1
ATOM 527 O O . ARG A 1 71 ? 16.533 1.665 -11.887 1.00 90.62 71 ARG A O 1
ATOM 534 N N . ILE A 1 72 ? 14.796 0.230 -11.781 1.00 89.06 72 ILE A N 1
ATOM 535 C CA . ILE A 1 72 ? 15.150 -0.657 -12.883 1.00 89.06 72 ILE A CA 1
ATOM 536 C C . ILE A 1 72 ? 13.906 -0.925 -13.725 1.00 89.06 72 ILE A C 1
ATOM 538 O O . ILE A 1 72 ? 12.781 -0.689 -13.272 1.00 89.06 72 ILE A O 1
ATOM 542 N N . ASP A 1 73 ? 14.105 -1.470 -14.920 1.00 90.12 73 ASP A N 1
ATOM 543 C CA . ASP A 1 73 ? 13.001 -1.968 -15.730 1.00 90.12 73 ASP A CA 1
ATOM 544 C C . ASP A 1 73 ? 12.365 -3.190 -15.065 1.00 90.12 73 ASP A C 1
ATOM 546 O O . ASP A 1 73 ? 13.021 -4.187 -14.758 1.00 90.12 73 ASP A O 1
ATOM 550 N N . ILE A 1 74 ? 11.054 -3.107 -14.843 1.00 90.19 74 ILE A N 1
ATOM 551 C CA . ILE A 1 74 ? 10.263 -4.164 -14.219 1.00 90.19 74 ILE A CA 1
ATOM 552 C C . ILE A 1 74 ? 9.405 -4.801 -15.305 1.00 90.19 74 ILE A C 1
ATOM 554 O O . ILE A 1 74 ? 8.517 -4.152 -15.860 1.00 90.19 74 ILE A O 1
ATOM 558 N N . LYS A 1 75 ? 9.654 -6.082 -15.585 1.00 91.19 75 LYS A N 1
ATOM 559 C CA . LYS A 1 75 ? 8.891 -6.856 -16.571 1.00 91.19 75 LYS A CA 1
ATOM 560 C C . LYS A 1 75 ? 7.441 -7.023 -16.130 1.00 91.19 75 LYS A C 1
ATOM 562 O O . LYS A 1 75 ? 7.151 -7.141 -14.934 1.00 91.19 75 LYS A O 1
ATOM 567 N N . ARG A 1 76 ? 6.516 -7.087 -17.090 1.00 92.81 76 ARG A N 1
ATOM 568 C CA . ARG A 1 76 ? 5.119 -7.425 -16.806 1.00 92.81 76 ARG A CA 1
ATOM 569 C C . ARG A 1 76 ? 5.010 -8.733 -16.014 1.00 92.81 76 ARG A C 1
ATOM 571 O O . ARG A 1 76 ? 5.668 -9.724 -16.315 1.00 92.81 76 ARG A O 1
ATOM 578 N N . GLY A 1 77 ? 4.145 -8.735 -15.004 1.00 91.25 77 GLY A N 1
ATOM 579 C CA . GLY A 1 77 ? 3.901 -9.876 -14.124 1.00 91.25 77 GLY A CA 1
ATOM 580 C C . GLY A 1 77 ? 4.883 -10.015 -12.958 1.00 91.25 77 GLY A C 1
ATOM 581 O O . GLY A 1 77 ? 4.579 -10.764 -12.031 1.00 91.25 77 GLY A O 1
ATOM 582 N N . SER A 1 78 ? 6.005 -9.287 -12.943 1.00 92.62 78 SER A N 1
ATOM 583 C CA . S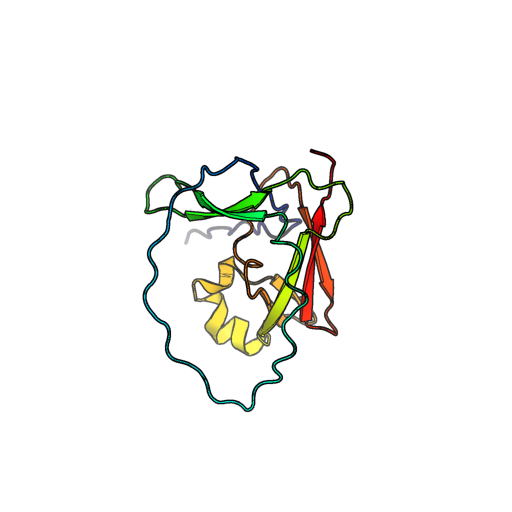ER A 1 78 ? 6.952 -9.320 -11.823 1.00 92.62 78 SER A CA 1
ATOM 584 C C . SER A 1 78 ? 6.312 -8.811 -10.530 1.00 92.62 78 SER A C 1
ATOM 586 O O . SER A 1 78 ? 5.599 -7.802 -10.535 1.00 92.62 78 SER A O 1
ATOM 588 N N . LEU A 1 79 ? 6.589 -9.503 -9.420 1.00 93.06 79 LEU A N 1
ATOM 589 C CA . LEU A 1 79 ? 6.266 -9.034 -8.075 1.00 93.06 79 LEU A CA 1
ATOM 590 C C . LEU A 1 79 ? 7.163 -7.838 -7.749 1.00 93.06 79 LEU A C 1
ATOM 592 O O . LEU A 1 79 ? 8.384 -7.943 -7.800 1.00 93.06 79 LEU A O 1
ATOM 596 N N . VAL A 1 80 ? 6.544 -6.707 -7.431 1.00 91.88 80 VAL A N 1
ATOM 597 C CA . VAL A 1 80 ? 7.240 -5.455 -7.118 1.00 91.88 80 VAL A CA 1
ATOM 598 C C . VAL A 1 80 ? 7.371 -5.269 -5.620 1.00 91.88 80 VAL A C 1
ATOM 600 O O . VAL A 1 80 ? 8.424 -4.861 -5.154 1.00 91.88 80 VAL A O 1
ATOM 603 N N . GLU A 1 81 ? 6.301 -5.550 -4.876 1.00 94.00 81 GLU A N 1
ATOM 604 C CA . GLU A 1 81 ? 6.259 -5.316 -3.436 1.00 94.00 81 GLU A CA 1
ATOM 605 C C . GLU A 1 81 ? 5.305 -6.288 -2.744 1.00 94.00 81 GLU A C 1
ATOM 607 O O . GLU A 1 81 ? 4.225 -6.603 -3.264 1.00 94.00 81 GLU A O 1
ATOM 612 N N . LYS A 1 82 ? 5.681 -6.706 -1.532 1.00 95.56 82 LYS A N 1
ATOM 613 C CA . LYS A 1 82 ? 4.844 -7.490 -0.621 1.00 95.56 82 LYS A CA 1
ATOM 614 C C . LYS A 1 82 ? 4.687 -6.733 0.700 1.00 95.56 82 LYS A C 1
ATOM 616 O O . LYS A 1 82 ? 5.563 -6.785 1.555 1.00 95.56 82 LYS A O 1
ATOM 621 N N . ALA A 1 83 ? 3.542 -6.081 0.884 1.00 95.69 83 ALA A N 1
ATOM 622 C CA . ALA A 1 83 ? 3.243 -5.329 2.098 1.00 95.69 83 ALA A CA 1
ATOM 623 C C . ALA A 1 83 ? 2.401 -6.170 3.065 1.00 95.69 83 ALA A C 1
ATOM 625 O O . ALA A 1 83 ? 1.297 -6.599 2.718 1.00 95.69 83 ALA A O 1
ATOM 626 N N . HIS A 1 84 ? 2.901 -6.381 4.281 1.00 97.00 84 HIS A N 1
ATOM 627 C CA . HIS A 1 84 ? 2.080 -6.881 5.385 1.00 97.00 84 HIS A CA 1
ATOM 628 C C . HIS A 1 84 ? 1.102 -5.793 5.825 1.00 97.00 84 HIS A C 1
ATOM 630 O O . HIS A 1 84 ? 1.402 -4.604 5.709 1.00 97.00 84 HIS A O 1
ATOM 636 N N . CYS A 1 85 ? -0.072 -6.194 6.295 1.00 96.62 85 CYS A N 1
ATOM 637 C CA .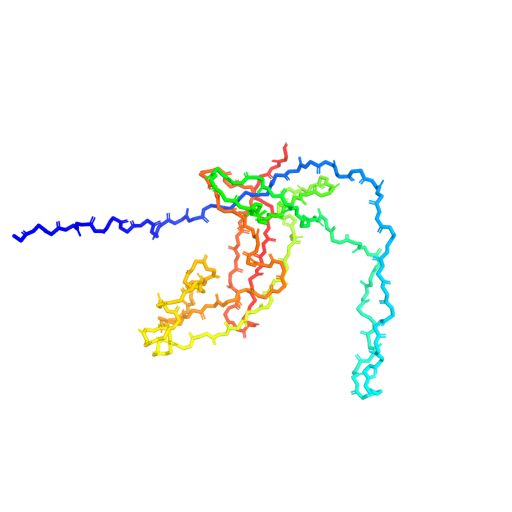 CYS A 1 85 ? -1.146 -5.271 6.624 1.00 96.62 85 CYS A CA 1
ATOM 638 C C . CYS A 1 85 ? -1.554 -5.378 8.086 1.00 96.62 85 CYS A C 1
ATOM 640 O O . CYS A 1 85 ? -1.654 -6.473 8.638 1.00 96.62 85 CYS A O 1
ATOM 642 N N . LEU A 1 86 ? -1.876 -4.231 8.677 1.00 96.50 86 LEU A N 1
ATOM 643 C CA . LEU A 1 86 ? -2.618 -4.182 9.927 1.00 96.50 86 LEU A CA 1
ATOM 644 C C . LEU A 1 86 ? -4.114 -4.289 9.611 1.00 96.50 86 LEU A C 1
ATOM 646 O O . LEU A 1 86 ? -4.641 -3.494 8.829 1.00 96.50 86 LEU A O 1
ATOM 650 N N . LEU A 1 87 ? -4.791 -5.267 10.211 1.00 96.44 87 LEU A N 1
ATOM 651 C CA . LEU A 1 87 ? -6.238 -5.420 10.097 1.00 96.44 87 LEU A CA 1
ATOM 652 C C . LEU A 1 87 ? -6.945 -4.434 11.028 1.00 96.44 87 LEU A C 1
ATOM 654 O O . LEU A 1 87 ? -6.693 -4.422 12.231 1.00 96.44 87 LEU A O 1
ATOM 658 N N . VAL A 1 88 ? -7.868 -3.656 10.475 1.00 96.12 88 VAL A N 1
ATOM 659 C CA . VAL A 1 88 ? -8.766 -2.774 11.219 1.00 96.12 88 VAL A CA 1
ATOM 660 C C . VAL A 1 88 ? -10.169 -3.386 11.171 1.00 96.12 88 VAL A C 1
ATOM 662 O O . VAL A 1 88 ? -10.788 -3.415 10.103 1.00 96.12 88 VAL A O 1
ATOM 665 N N . PRO A 1 89 ? -10.691 -3.899 12.299 1.00 96.25 89 PRO A N 1
ATOM 666 C CA . PRO A 1 89 ? -12.052 -4.414 12.376 1.00 96.25 89 PRO A CA 1
ATOM 667 C C . PRO A 1 89 ? -13.087 -3.356 11.978 1.00 96.25 89 PRO A C 1
ATOM 669 O O . PRO A 1 89 ? -12.912 -2.177 12.289 1.00 96.25 89 PRO A O 1
ATOM 672 N N . GLN A 1 90 ? -14.199 -3.784 11.371 1.00 96.44 90 GLN A N 1
ATOM 673 C CA . GLN A 1 90 ? -15.267 -2.895 10.889 1.00 96.44 90 GLN A CA 1
ATOM 674 C C . GLN A 1 90 ? -15.711 -1.871 11.945 1.00 96.44 90 GLN A C 1
ATOM 676 O O . GLN A 1 90 ? -15.776 -0.678 11.669 1.00 96.44 90 GLN A O 1
ATOM 681 N N . GLN A 1 91 ? -15.952 -2.317 13.181 1.00 96.75 91 GLN A N 1
ATOM 682 C CA . GLN A 1 91 ? -16.392 -1.430 14.258 1.00 96.75 91 GLN A CA 1
ATOM 683 C C . GLN A 1 91 ? -15.366 -0.324 14.558 1.00 96.75 91 GLN A C 1
ATOM 685 O O . GLN A 1 91 ? -15.735 0.837 14.706 1.00 96.75 91 GLN A O 1
ATOM 690 N N . GLN A 1 92 ? -14.072 -0.661 14.608 1.00 95.62 92 GLN A N 1
ATOM 691 C CA . GLN A 1 92 ? -13.008 0.321 14.850 1.00 95.62 92 GLN A CA 1
ATOM 692 C C . GLN A 1 92 ? -12.838 1.270 13.663 1.00 95.62 92 GLN A C 1
ATOM 694 O O . GLN A 1 92 ? -12.564 2.459 13.844 1.00 95.62 92 GLN A O 1
ATOM 699 N N . TYR A 1 93 ? -13.027 0.756 12.450 1.00 95.88 93 TYR A N 1
ATOM 700 C CA . TYR A 1 93 ? -13.023 1.567 11.247 1.00 95.88 93 TYR A CA 1
ATOM 701 C C . TYR A 1 93 ? -14.143 2.614 11.272 1.00 95.88 93 TYR A C 1
ATOM 703 O O . TYR A 1 93 ? -13.873 3.810 11.145 1.00 95.88 93 TYR A O 1
ATOM 711 N N . GLU A 1 94 ? -15.380 2.178 11.511 1.00 94.88 94 GLU A N 1
ATOM 712 C CA . GLU A 1 94 ? -16.567 3.036 11.515 1.00 94.88 94 GLU A CA 1
ATOM 713 C C . GLU A 1 94 ? -16.563 4.061 12.652 1.00 94.88 94 GLU A C 1
ATOM 715 O O . GLU A 1 94 ? -17.004 5.195 12.465 1.00 94.88 94 GLU A O 1
ATOM 720 N N . GLN A 1 95 ? -16.077 3.680 13.832 1.00 96.12 95 GLN A N 1
ATOM 721 C CA . GLN A 1 95 ? -16.085 4.559 15.001 1.00 96.12 95 GLN A CA 1
ATOM 722 C C . GLN A 1 95 ? -14.895 5.524 15.028 1.00 96.12 95 GLN A C 1
ATOM 724 O O . GLN A 1 95 ? -15.010 6.611 15.597 1.00 96.12 95 GLN A O 1
ATOM 729 N N . HIS A 1 96 ? -13.760 5.148 14.426 1.00 95.12 96 HIS A N 1
ATOM 730 C CA . HIS A 1 96 ? -12.506 5.882 14.595 1.00 95.12 96 HIS A CA 1
ATOM 731 C C . HIS A 1 96 ? -11.758 6.110 13.283 1.00 95.12 96 HIS A C 1
ATOM 733 O O . HIS A 1 96 ? -11.609 7.258 12.864 1.00 95.12 96 HIS A O 1
ATOM 739 N N . ALA A 1 97 ? -11.276 5.048 12.628 1.00 92.88 97 ALA A N 1
ATOM 740 C CA . ALA A 1 97 ? -10.252 5.191 11.589 1.00 92.88 97 ALA A CA 1
ATOM 741 C C . ALA A 1 97 ? -10.727 6.014 10.380 1.00 92.88 97 ALA A C 1
ATOM 743 O O . ALA A 1 97 ? -9.952 6.830 9.873 1.00 92.88 97 ALA A O 1
ATOM 744 N N . ARG A 1 98 ? -12.007 5.892 9.994 1.00 94.06 98 ARG A N 1
ATOM 745 C CA . ARG A 1 98 ? -12.588 6.652 8.872 1.00 94.06 98 ARG A CA 1
ATOM 746 C C . ARG A 1 98 ? -12.607 8.168 9.068 1.00 94.06 98 ARG A C 1
ATOM 748 O O . ARG A 1 98 ? -12.776 8.925 8.119 1.00 94.06 98 ARG A O 1
ATOM 755 N N . HIS A 1 99 ? -12.485 8.621 10.315 1.00 94.44 99 HIS A N 1
ATOM 756 C CA . HIS A 1 99 ? -12.485 10.037 10.683 1.00 94.44 99 HIS A CA 1
ATOM 757 C C . HIS A 1 99 ? -11.066 10.619 10.762 1.00 94.44 99 HIS A C 1
ATOM 759 O O . HIS A 1 99 ? -10.884 11.752 11.203 1.00 94.44 99 HIS A O 1
ATOM 765 N N . THR A 1 100 ? -10.057 9.849 10.350 1.00 94.88 100 THR A N 1
ATOM 766 C CA . THR A 1 100 ? -8.639 10.223 10.392 1.00 94.88 100 THR A CA 1
ATOM 767 C C . THR A 1 100 ? -8.018 10.175 9.000 1.00 94.88 100 THR A C 1
ATOM 769 O O . THR A 1 100 ? -8.597 9.635 8.059 1.00 94.88 100 THR A O 1
ATOM 772 N N . VAL A 1 101 ? -6.784 10.668 8.877 1.00 91.75 101 VAL A N 1
ATOM 773 C CA . VAL A 1 101 ? -6.007 10.596 7.628 1.00 91.75 101 VAL A CA 1
ATOM 774 C C . VAL A 1 101 ? -5.759 9.165 7.136 1.00 91.75 101 VAL A C 1
ATOM 776 O O . VAL A 1 101 ? -5.432 8.982 5.965 1.00 91.75 101 VAL A O 1
ATOM 779 N N . PHE A 1 102 ? -5.924 8.147 7.992 1.00 91.44 102 PHE A N 1
ATOM 780 C CA . PHE A 1 102 ? -5.768 6.747 7.597 1.00 91.44 102 PHE A CA 1
ATOM 781 C C . PHE A 1 102 ? -6.783 6.303 6.548 1.00 91.44 102 PHE A C 1
ATOM 783 O O . PHE A 1 102 ? -6.447 5.432 5.753 1.00 91.44 102 PHE A O 1
ATOM 790 N N . GLU A 1 103 ? -7.961 6.929 6.476 1.00 91.75 103 GLU A N 1
ATOM 791 C CA . GLU A 1 103 ? -8.982 6.637 5.458 1.00 91.75 103 GLU A CA 1
ATOM 792 C C . GLU A 1 103 ? -8.405 6.619 4.033 1.00 91.75 103 GLU A C 1
ATOM 794 O O . GLU A 1 103 ? -8.787 5.796 3.207 1.00 91.75 103 GLU A O 1
ATOM 799 N N . HIS A 1 104 ? -7.423 7.481 3.753 1.00 89.94 104 HIS A N 1
ATOM 800 C CA . HIS A 1 104 ? -6.796 7.593 2.435 1.00 89.94 104 HIS A CA 1
ATOM 801 C C . HIS A 1 104 ? -5.788 6.480 2.107 1.00 89.94 104 HIS A C 1
ATOM 803 O O . HIS A 1 104 ? -5.330 6.397 0.970 1.00 89.94 104 HIS A O 1
ATOM 809 N N . TYR A 1 105 ? -5.438 5.638 3.080 1.00 92.44 105 TYR A N 1
ATOM 810 C CA . TYR A 1 105 ? -4.425 4.583 2.957 1.00 92.44 105 TYR A CA 1
ATOM 811 C C . TYR A 1 105 ? -4.975 3.179 3.237 1.00 92.44 105 TYR A C 1
ATOM 813 O O . TYR A 1 105 ? -4.246 2.190 3.129 1.00 92.44 105 TYR A O 1
ATOM 821 N N . LEU A 1 106 ? -6.251 3.080 3.614 1.00 95.06 106 LEU A N 1
ATOM 822 C CA . LEU A 1 106 ? -6.899 1.819 3.936 1.00 95.06 106 LEU A CA 1
ATOM 823 C C . LEU A 1 106 ? -7.416 1.114 2.675 1.00 95.06 106 LEU A C 1
ATOM 825 O O . LEU A 1 106 ? -8.025 1.713 1.791 1.00 95.06 106 LEU A O 1
ATOM 829 N N . PHE A 1 107 ? -7.207 -0.198 2.628 1.00 93.94 107 PHE A N 1
ATOM 830 C CA . PHE A 1 107 ? -7.719 -1.097 1.599 1.00 93.94 107 PHE A CA 1
ATOM 831 C C . PHE A 1 107 ? -8.916 -1.870 2.140 1.00 93.94 107 PHE A C 1
ATOM 833 O O . PHE A 1 107 ? -8.923 -2.282 3.298 1.00 93.94 107 PHE A O 1
ATOM 840 N N . HIS A 1 108 ? -9.908 -2.116 1.288 1.00 93.50 108 HIS A N 1
ATOM 841 C CA . HIS A 1 108 ? -11.063 -2.933 1.653 1.00 93.50 108 HIS A CA 1
ATOM 842 C C . HIS A 1 108 ? -10.654 -4.394 1.858 1.00 93.50 108 HIS A C 1
ATOM 844 O O . HIS A 1 108 ? -10.085 -5.032 0.969 1.00 93.50 108 HIS A O 1
ATOM 850 N N . GLY A 1 109 ? -10.925 -4.903 3.056 1.00 90.81 109 GLY A N 1
ATOM 851 C CA . GLY A 1 109 ? -10.786 -6.302 3.432 1.00 90.81 109 GLY A CA 1
ATOM 852 C C . GLY A 1 109 ? -12.073 -7.095 3.185 1.00 90.81 109 GLY A C 1
ATOM 853 O O . GLY A 1 109 ? -12.901 -6.737 2.349 1.00 90.81 109 GLY A O 1
ATOM 854 N N . LYS A 1 110 ? -12.232 -8.206 3.912 1.00 90.94 110 LYS A N 1
ATOM 855 C CA . LYS A 1 110 ? -13.481 -8.986 3.936 1.00 90.94 110 LYS A CA 1
ATOM 856 C C . LYS A 1 110 ? -14.393 -8.471 5.046 1.00 90.94 110 LYS A C 1
ATOM 858 O O . LYS A 1 110 ? -13.906 -7.893 6.010 1.00 90.94 110 LYS A O 1
ATOM 863 N N . ASP A 1 111 ? -15.699 -8.687 4.908 1.00 90.69 111 ASP A N 1
ATOM 864 C CA . ASP A 1 111 ? -16.682 -8.464 5.979 1.00 90.69 111 ASP A CA 1
ATOM 865 C C . ASP A 1 111 ? -16.623 -7.055 6.606 1.00 90.69 111 ASP A C 1
ATOM 867 O O . ASP A 1 111 ? -16.673 -6.891 7.821 1.00 90.69 111 ASP A O 1
ATOM 871 N N . GLY A 1 112 ? -16.444 -6.023 5.771 1.00 89.62 112 GLY A N 1
ATOM 872 C CA . GLY A 1 112 ? -16.374 -4.622 6.213 1.00 89.62 112 GLY A CA 1
ATOM 873 C C . GLY A 1 112 ? -15.094 -4.245 6.970 1.00 89.62 112 GLY A C 1
ATOM 874 O O . GLY A 1 112 ? -14.977 -3.121 7.456 1.00 89.62 112 GLY A O 1
ATOM 875 N N . GLN A 1 113 ? -14.133 -5.163 7.085 1.00 93.81 113 GLN A N 1
ATOM 876 C CA . GLN A 1 113 ? -12.817 -4.881 7.649 1.00 93.81 113 GLN A CA 1
ATOM 877 C C . GLN A 1 113 ? -11.975 -4.067 6.669 1.00 93.81 113 GLN A C 1
ATOM 879 O O . GLN A 1 113 ? -12.127 -4.182 5.453 1.00 93.81 113 GLN A O 1
ATOM 884 N N . MET A 1 114 ? -11.022 -3.312 7.205 1.00 96.12 114 MET A N 1
ATOM 885 C CA . MET A 1 114 ? -10.059 -2.547 6.420 1.00 96.12 114 MET A CA 1
ATOM 886 C C . MET A 1 114 ? -8.632 -3.018 6.696 1.00 96.12 114 MET A C 1
ATOM 888 O O . MET A 1 114 ? -8.344 -3.625 7.725 1.00 96.12 114 MET A O 1
ATOM 892 N N . LEU A 1 115 ? -7.726 -2.742 5.766 1.00 96.62 115 LEU A N 1
ATOM 893 C CA . LEU A 1 115 ? -6.326 -3.149 5.823 1.00 96.62 115 LEU A CA 1
ATOM 894 C C . LEU A 1 115 ? -5.429 -1.932 5.628 1.00 96.62 115 LEU A C 1
ATOM 896 O O . LEU A 1 115 ? -5.530 -1.251 4.611 1.00 96.62 115 LEU A O 1
ATOM 900 N N . LEU A 1 116 ? -4.520 -1.681 6.565 1.00 96.50 116 LEU A N 1
ATOM 901 C CA . LEU A 1 116 ? -3.484 -0.661 6.412 1.00 96.50 116 LEU A CA 1
ATOM 902 C C . LEU A 1 116 ? -2.188 -1.319 5.941 1.00 96.50 116 LEU A C 1
ATOM 904 O O . LEU A 1 116 ? -1.603 -2.111 6.678 1.00 96.50 116 LEU A O 1
ATOM 908 N N . ALA A 1 117 ? -1.730 -0.985 4.735 1.00 96.06 117 ALA A N 1
ATOM 909 C CA . ALA A 1 117 ? -0.497 -1.538 4.187 1.00 96.06 117 ALA A CA 1
ATOM 910 C C . ALA A 1 117 ? 0.735 -0.926 4.874 1.00 96.06 117 ALA A C 1
ATOM 912 O O . ALA A 1 117 ? 0.949 0.288 4.824 1.00 96.06 117 ALA A O 1
ATOM 913 N N . LEU A 1 118 ? 1.565 -1.768 5.483 1.00 94.44 118 LEU A N 1
ATOM 914 C CA . LEU A 1 118 ? 2.813 -1.362 6.125 1.00 94.44 118 LEU A CA 1
ATOM 915 C C . LEU A 1 118 ? 3.953 -1.230 5.099 1.00 94.44 118 LEU A C 1
ATOM 917 O O . LEU A 1 118 ? 3.787 -1.500 3.904 1.00 94.44 118 LEU A O 1
ATOM 921 N N . GLY A 1 119 ? 5.123 -0.796 5.572 1.00 91.25 119 GLY A N 1
ATOM 922 C CA . GLY A 1 119 ? 6.286 -0.547 4.721 1.00 91.25 119 GLY A CA 1
ATOM 923 C C . GLY A 1 119 ? 6.011 0.562 3.704 1.00 91.25 119 GLY A C 1
ATOM 924 O O . GLY A 1 119 ? 5.371 1.566 4.020 1.00 91.25 119 GLY A O 1
ATOM 925 N N . VAL A 1 120 ? 6.452 0.375 2.458 1.00 92.44 120 VAL A N 1
ATOM 926 C CA . VAL A 1 120 ? 6.164 1.327 1.368 1.00 92.44 120 VAL A CA 1
ATOM 927 C C . VAL A 1 120 ? 4.787 1.108 0.736 1.00 92.44 120 VAL A C 1
ATOM 929 O O . VAL A 1 120 ? 4.386 1.851 -0.160 1.00 92.44 120 VAL A O 1
ATOM 932 N N . GLY A 1 121 ? 4.035 0.102 1.195 1.00 91.62 121 GLY A N 1
ATOM 933 C CA . GLY A 1 121 ? 2.765 -0.302 0.603 1.00 91.62 121 GLY A CA 1
ATOM 934 C C . GLY A 1 121 ? 1.704 0.801 0.569 1.00 91.62 121 GLY A C 1
ATOM 935 O O . GLY A 1 121 ? 0.865 0.791 -0.326 1.00 91.62 121 GLY A O 1
ATOM 936 N N . SER A 1 122 ? 1.758 1.766 1.485 1.00 92.88 122 SER A N 1
ATOM 937 C CA . SER A 1 122 ? 0.841 2.916 1.522 1.00 92.88 122 SER A CA 1
ATOM 938 C C . SER A 1 122 ? 1.331 4.132 0.719 1.00 92.88 122 SER A C 1
ATOM 940 O O . SER A 1 122 ? 0.610 5.113 0.599 1.00 92.88 122 SER A O 1
ATOM 942 N N . LEU A 1 123 ? 2.541 4.095 0.146 1.00 92.06 123 LEU A N 1
ATOM 943 C CA . LEU A 1 123 ? 3.139 5.228 -0.582 1.00 92.06 123 LEU A CA 1
ATOM 944 C C . LEU A 1 123 ? 2.942 5.157 -2.103 1.00 92.06 123 LEU A C 1
ATOM 946 O O . LEU A 1 123 ? 3.410 6.025 -2.840 1.00 92.06 123 LEU A O 1
ATOM 950 N N . PHE A 1 124 ? 2.288 4.109 -2.600 1.00 90.94 124 PHE A N 1
ATOM 951 C CA . PHE A 1 124 ? 2.016 3.974 -4.023 1.00 90.94 124 PHE A CA 1
ATOM 952 C C . PHE A 1 124 ? 0.855 4.879 -4.445 1.00 90.94 124 PHE A C 1
ATOM 954 O O . PHE A 1 124 ? -0.287 4.667 -4.047 1.00 90.94 124 PHE A O 1
ATOM 961 N N . ASN A 1 125 ? 1.148 5.847 -5.310 1.00 89.25 125 ASN A N 1
ATOM 962 C CA . ASN A 1 125 ? 0.176 6.845 -5.741 1.00 89.25 125 ASN A CA 1
ATOM 963 C C . ASN A 1 125 ? -0.866 6.289 -6.722 1.00 89.25 125 ASN A C 1
ATOM 965 O O . ASN A 1 125 ? -0.565 5.498 -7.622 1.00 89.25 125 ASN A O 1
ATOM 969 N N . HIS A 1 126 ? -2.101 6.771 -6.592 1.00 85.06 126 HIS A N 1
ATOM 970 C CA . HIS A 1 126 ? -3.192 6.453 -7.510 1.00 85.06 126 HIS A CA 1
ATOM 971 C C . HIS A 1 126 ? -3.054 7.199 -8.844 1.00 85.06 126 HIS A C 1
ATOM 973 O O . HIS A 1 126 ? -2.579 8.334 -8.905 1.00 85.06 126 HIS A O 1
ATOM 979 N N . SER A 1 127 ? -3.493 6.573 -9.935 1.00 85.25 127 SER A N 1
ATOM 980 C CA . SER A 1 127 ? -3.491 7.177 -11.268 1.00 85.25 127 SER A CA 1
ATOM 981 C C . SER A 1 127 ? -4.612 6.630 -12.133 1.00 85.25 127 SER A C 1
ATOM 983 O O . SER A 1 127 ? -5.002 5.481 -12.001 1.00 85.25 127 SER A O 1
ATOM 985 N N . ARG A 1 128 ? -5.088 7.430 -13.091 1.00 82.69 128 ARG A N 1
ATOM 986 C CA . ARG A 1 128 ? -6.082 6.980 -14.080 1.00 82.69 128 ARG A CA 1
ATOM 987 C C . ARG A 1 128 ? -5.530 5.932 -15.054 1.00 82.69 128 ARG A C 1
ATOM 989 O O . ARG A 1 128 ? -6.308 5.230 -15.684 1.00 82.69 128 ARG A O 1
ATOM 996 N N . GLN A 1 129 ? -4.207 5.848 -15.189 1.00 86.50 129 GLN A N 1
ATOM 997 C CA . GLN A 1 129 ? -3.512 4.870 -16.027 1.00 86.50 129 GLN A CA 1
ATOM 998 C C . GLN A 1 129 ? -2.482 4.137 -15.156 1.00 86.50 129 GLN A C 1
ATOM 1000 O O . GLN A 1 129 ? -1.365 4.637 -14.980 1.00 86.50 129 GLN A O 1
ATOM 1005 N N . PRO A 1 130 ? -2.866 3.008 -14.535 1.00 89.88 130 PRO A N 1
ATOM 1006 C CA . PRO A 1 130 ? -1.989 2.277 -13.639 1.00 89.88 130 PRO A CA 1
ATOM 1007 C C . PRO A 1 130 ? -0.913 1.518 -14.394 1.00 89.88 130 PRO A C 1
ATOM 1009 O O . PRO A 1 130 ? -1.141 1.034 -15.499 1.00 89.88 130 PRO A O 1
ATOM 1012 N N . ASN A 1 131 ? 0.218 1.300 -13.735 1.00 91.62 131 ASN A N 1
ATOM 1013 C CA . ASN A 1 131 ? 1.224 0.339 -14.187 1.00 91.62 131 ASN A CA 1
ATOM 1014 C C . ASN A 1 131 ? 1.463 -0.803 -13.189 1.00 91.62 131 ASN A C 1
ATOM 1016 O O . ASN A 1 131 ? 2.219 -1.729 -13.489 1.00 91.62 131 ASN A O 1
ATOM 1020 N N . LEU A 1 132 ? 0.801 -0.757 -12.029 1.00 93.00 132 LEU A N 1
ATOM 1021 C CA . LEU A 1 132 ? 0.798 -1.818 -11.034 1.00 93.00 132 LEU A CA 1
ATOM 1022 C C . LEU A 1 132 ? -0.632 -2.274 -10.752 1.00 93.00 132 LEU A C 1
ATOM 1024 O O . LEU A 1 132 ? -1.526 -1.446 -10.567 1.00 93.00 132 LEU A O 1
ATOM 1028 N N . ASP A 1 133 ? -0.797 -3.584 -10.626 1.00 93.12 133 ASP A N 1
ATOM 1029 C CA . ASP A 1 133 ? -1.981 -4.212 -10.047 1.00 93.12 133 ASP A CA 1
ATOM 1030 C C . ASP A 1 133 ? -1.651 -4.701 -8.636 1.00 93.12 133 ASP A C 1
ATOM 1032 O O . ASP A 1 133 ? -0.493 -4.986 -8.319 1.00 93.12 133 ASP A O 1
ATOM 1036 N N . TYR A 1 134 ? -2.662 -4.852 -7.782 1.00 93.94 134 TYR A N 1
ATOM 1037 C CA . TYR A 1 134 ? -2.489 -5.434 -6.453 1.00 93.94 134 TYR A CA 1
ATOM 1038 C C . TYR A 1 134 ? -3.446 -6.601 -6.216 1.00 93.94 134 TYR A C 1
ATOM 1040 O O . TYR A 1 134 ? -4.528 -6.678 -6.794 1.00 93.94 134 TYR A O 1
ATOM 1048 N N . ARG A 1 135 ? -3.026 -7.532 -5.359 1.00 94.31 135 ARG A N 1
ATOM 1049 C CA . ARG A 1 135 ? -3.815 -8.687 -4.920 1.00 94.31 135 ARG A CA 1
ATOM 1050 C C . ARG A 1 135 ? -3.730 -8.798 -3.408 1.00 94.31 135 ARG A C 1
ATOM 1052 O O . ARG A 1 135 ? -2.633 -8.712 -2.857 1.00 94.31 135 ARG A O 1
ATOM 1059 N N . ILE A 1 136 ? -4.873 -9.005 -2.764 1.00 94.62 136 ILE A N 1
ATOM 1060 C CA . ILE A 1 136 ? -4.967 -9.137 -1.311 1.00 94.62 136 ILE A CA 1
ATOM 1061 C C . ILE A 1 136 ? -5.053 -10.619 -0.950 1.00 94.62 136 ILE A C 1
ATOM 1063 O O . ILE A 1 136 ? -5.925 -11.347 -1.420 1.00 94.62 136 ILE A O 1
ATOM 1067 N N . ASP A 1 137 ? -4.132 -11.062 -0.109 1.00 94.19 137 ASP A N 1
ATOM 1068 C CA . ASP A 1 137 ? -4.144 -12.356 0.557 1.00 94.19 137 ASP A CA 1
ATOM 1069 C C . ASP A 1 137 ? -4.690 -12.153 1.963 1.00 94.19 137 ASP A C 1
ATOM 1071 O O . ASP A 1 137 ? -3.998 -11.670 2.858 1.00 94.19 137 ASP A O 1
ATOM 1075 N N . HIS A 1 138 ? -5.969 -12.474 2.126 1.00 90.81 138 HIS A N 1
ATOM 1076 C CA . HIS A 1 138 ? -6.690 -12.245 3.373 1.00 90.81 138 HIS A CA 1
ATOM 1077 C C . HIS A 1 138 ? -6.265 -13.199 4.493 1.00 90.81 138 HIS A C 1
ATOM 1079 O O . HIS A 1 138 ? -6.397 -12.839 5.654 1.00 90.81 138 HIS A O 1
ATOM 1085 N N . SER A 1 139 ? -5.752 -14.390 4.163 1.00 92.06 139 SER A N 1
ATOM 1086 C CA . SER A 1 139 ? -5.231 -15.332 5.162 1.00 92.06 139 SER A CA 1
ATOM 1087 C C . SER A 1 139 ? -3.938 -14.830 5.788 1.00 92.06 139 SER A C 1
ATOM 1089 O O . SER A 1 139 ? -3.779 -14.893 7.001 1.00 92.06 139 SER A O 1
ATOM 1091 N N . GLY A 1 140 ? -3.026 -14.318 4.961 1.00 92.69 140 GLY A N 1
ATOM 1092 C CA . GLY A 1 140 ? -1.742 -13.798 5.423 1.00 92.69 140 GLY A CA 1
ATOM 1093 C C . GLY A 1 140 ? -1.745 -12.304 5.747 1.00 92.69 140 GLY A C 1
ATOM 1094 O O . GLY A 1 140 ? -0.706 -11.791 6.145 1.00 92.69 140 GLY A O 1
ATOM 1095 N N . LEU A 1 141 ? -2.866 -11.601 5.533 1.00 95.25 141 LEU A N 1
ATOM 1096 C CA . LEU A 1 141 ? -2.973 -10.136 5.603 1.00 95.25 141 LEU A CA 1
ATOM 1097 C C . LEU A 1 141 ? -1.871 -9.440 4.792 1.00 95.25 141 LEU A C 1
ATOM 1099 O O . LEU A 1 141 ? -1.163 -8.557 5.272 1.00 95.25 141 LEU A O 1
ATOM 1103 N N . ILE A 1 142 ? -1.704 -9.869 3.542 1.00 96.25 142 ILE A N 1
ATOM 1104 C CA . ILE A 1 142 ? -0.632 -9.403 2.661 1.00 96.25 142 ILE A CA 1
ATOM 1105 C C . ILE A 1 142 ? -1.221 -8.796 1.391 1.00 96.25 142 ILE A C 1
ATOM 1107 O O . ILE A 1 142 ? -2.028 -9.421 0.706 1.00 96.25 142 ILE A O 1
ATOM 1111 N N . ILE A 1 143 ? -0.731 -7.621 1.006 1.00 95.88 143 ILE A N 1
ATOM 1112 C CA . ILE A 1 143 ? -0.993 -7.018 -0.301 1.00 95.88 143 ILE A CA 1
ATOM 1113 C C . ILE A 1 143 ? 0.240 -7.211 -1.182 1.00 95.88 143 ILE A C 1
ATOM 1115 O O . ILE A 1 143 ? 1.324 -6.709 -0.882 1.00 95.88 143 ILE A O 1
ATOM 1119 N N . ARG A 1 144 ? 0.069 -7.934 -2.293 1.00 95.81 144 ARG A N 1
ATOM 1120 C CA . ARG A 1 144 ? 1.115 -8.159 -3.301 1.00 95.81 144 ARG A CA 1
ATOM 1121 C C . ARG A 1 144 ? 0.875 -7.263 -4.505 1.00 95.81 144 ARG A C 1
ATOM 1123 O O . ARG A 1 144 ? -0.196 -7.339 -5.108 1.00 95.81 144 ARG A O 1
ATOM 1130 N N . ARG A 1 145 ? 1.868 -6.464 -4.890 1.00 94.56 145 ARG A N 1
ATOM 1131 C CA . ARG A 1 145 ? 1.819 -5.609 -6.084 1.00 94.56 145 ARG A CA 1
ATOM 1132 C C . ARG A 1 145 ? 2.621 -6.213 -7.219 1.00 94.56 145 ARG A C 1
ATOM 1134 O O . ARG A 1 145 ? 3.764 -6.603 -7.013 1.00 94.56 145 ARG A O 1
ATOM 1141 N N . HIS A 1 146 ? 2.032 -6.253 -8.406 1.00 94.06 146 HIS A N 1
ATOM 1142 C CA . HIS A 1 146 ? 2.659 -6.792 -9.607 1.00 94.06 146 HIS A CA 1
ATOM 1143 C C . HIS A 1 146 ? 2.621 -5.770 -10.732 1.00 94.06 146 HIS A C 1
ATOM 1145 O O . HIS A 1 146 ? 1.685 -4.977 -10.830 1.00 94.06 146 HIS A O 1
ATOM 1151 N N . ARG A 1 147 ? 3.615 -5.816 -11.613 1.00 93.31 147 ARG A N 1
ATOM 1152 C CA . ARG A 1 147 ? 3.624 -5.011 -12.834 1.00 93.31 147 ARG A CA 1
ATOM 1153 C C . ARG A 1 147 ? 2.513 -5.462 -13.789 1.00 93.31 147 ARG A C 1
ATOM 1155 O O . ARG A 1 147 ? 2.479 -6.632 -14.165 1.00 93.31 147 ARG A O 1
ATOM 1162 N N . SER A 1 148 ? 1.631 -4.551 -14.203 1.00 87.56 148 SER A N 1
ATOM 1163 C CA . SER A 1 148 ? 0.447 -4.892 -15.013 1.00 87.56 148 SER A CA 1
ATOM 1164 C C . SER A 1 148 ? 0.696 -4.888 -16.529 1.00 87.56 148 SER A C 1
ATOM 1166 O O . SER A 1 148 ? 0.160 -5.730 -17.256 1.00 87.56 148 SER A O 1
ATOM 1168 N N . HIS A 1 149 ? 1.571 -3.999 -17.004 1.00 78.38 149 HIS A N 1
ATOM 1169 C CA . HIS A 1 149 ? 1.929 -3.812 -18.420 1.00 78.38 149 HIS A CA 1
ATOM 1170 C C . HIS A 1 149 ? 3.445 -3.658 -18.564 1.00 78.38 149 HIS A C 1
ATOM 1172 O O . HIS A 1 149 ? 4.101 -3.333 -17.581 1.00 78.38 149 HIS A O 1
ATOM 1178 N N . ASP A 1 150 ? 4.022 -3.861 -19.746 1.00 69.00 150 ASP A N 1
ATOM 1179 C CA . ASP A 1 150 ? 5.444 -3.549 -19.963 1.00 69.00 150 ASP A CA 1
ATOM 1180 C C . ASP A 1 150 ? 5.702 -2.026 -19.892 1.00 69.00 150 ASP A C 1
ATOM 1182 O O . ASP A 1 150 ? 4.759 -1.238 -19.742 1.00 69.00 150 ASP A O 1
ATOM 1186 N N . ALA A 1 151 ? 6.971 -1.621 -19.798 1.00 57.88 151 ALA A N 1
ATOM 1187 C CA . ALA A 1 151 ? 7.385 -0.222 -19.627 1.00 57.88 151 ALA A CA 1
ATOM 1188 C C . ALA A 1 151 ? 7.283 0.597 -20.914 1.00 57.88 151 ALA A C 1
ATOM 1190 O O . ALA A 1 151 ? 7.569 0.035 -21.992 1.00 57.88 151 ALA A O 1
#